Protein AF-A0A972WFV2-F1 (afdb_monomer)

pLDDT: mean 85.96, std 15.21, range [46.19, 98.19]

Structure (mmCIF, N/CA/C/O backbone):
data_AF-A0A972WFV2-F1
#
_entry.id   AF-A0A972WFV2-F1
#
loop_
_atom_site.group_PDB
_atom_site.id
_atom_site.type_symbol
_atom_site.label_atom_id
_atom_site.label_alt_id
_atom_site.label_comp_id
_atom_site.label_asym_id
_atom_site.label_entity_id
_atom_site.label_seq_id
_atom_site.pdbx_PDB_ins_code
_atom_site.Cartn_x
_atom_site.Cartn_y
_atom_site.Cartn_z
_atom_site.occupancy
_atom_site.B_iso_or_equiv
_atom_site.auth_seq_id
_atom_site.auth_comp_id
_atom_site.auth_asym_id
_atom_site.auth_atom_id
_atom_site.pdbx_PDB_model_num
ATOM 1 N N . MET A 1 1 ? 22.098 -28.801 -60.300 1.00 46.25 1 MET A N 1
ATOM 2 C CA . MET A 1 1 ? 22.293 -29.050 -58.859 1.00 46.25 1 MET A CA 1
ATOM 3 C C . MET A 1 1 ? 23.306 -28.024 -58.370 1.00 46.25 1 MET A C 1
ATOM 5 O O . MET A 1 1 ? 24.494 -28.223 -58.566 1.00 46.25 1 MET A O 1
ATOM 9 N N . ILE A 1 2 ? 22.835 -26.871 -57.887 1.00 46.19 2 ILE A N 1
ATOM 10 C CA . ILE A 1 2 ? 23.668 -25.846 -57.239 1.00 46.19 2 ILE A CA 1
ATOM 11 C C . ILE A 1 2 ? 23.098 -25.690 -55.836 1.00 46.19 2 ILE A C 1
ATOM 13 O O . ILE A 1 2 ? 21.886 -25.553 -55.677 1.00 46.19 2 ILE A O 1
ATOM 17 N N . GLY A 1 3 ? 23.987 -25.870 -54.865 1.00 51.03 3 GLY A N 1
ATOM 18 C CA . GLY A 1 3 ? 23.684 -26.018 -53.457 1.00 51.03 3 GLY A CA 1
ATOM 19 C C . GLY A 1 3 ? 23.120 -24.756 -52.825 1.00 51.03 3 GLY A C 1
ATOM 20 O O . GLY A 1 3 ? 23.529 -23.636 -53.117 1.00 51.03 3 GLY A O 1
ATOM 21 N N . ASP A 1 4 ? 22.175 -25.040 -51.947 1.00 68.19 4 ASP A N 1
ATOM 22 C CA . ASP A 1 4 ? 21.684 -24.263 -50.829 1.00 68.19 4 ASP A CA 1
ATOM 23 C C . ASP A 1 4 ? 22.798 -23.515 -50.081 1.00 68.19 4 ASP A C 1
ATOM 25 O O . ASP A 1 4 ? 23.801 -24.106 -49.679 1.00 68.19 4 ASP A O 1
ATOM 29 N N . THR A 1 5 ? 22.608 -22.218 -49.850 1.00 57.12 5 THR A N 1
ATOM 30 C CA . THR A 1 5 ? 22.883 -21.658 -48.523 1.00 57.12 5 THR A CA 1
ATOM 31 C C . THR A 1 5 ? 21.963 -20.465 -48.301 1.00 57.12 5 THR A C 1
ATOM 33 O O . THR A 1 5 ? 22.316 -19.307 -48.525 1.00 57.12 5 THR A O 1
ATOM 36 N N . GLY A 1 6 ? 20.738 -20.771 -47.876 1.00 52.50 6 GLY A N 1
ATOM 37 C CA . GLY A 1 6 ? 19.883 -19.817 -47.188 1.00 52.50 6 GLY A CA 1
ATOM 38 C C . GLY A 1 6 ? 20.566 -19.338 -45.909 1.00 52.50 6 GLY A C 1
ATOM 39 O O . GLY A 1 6 ? 20.461 -19.966 -44.860 1.00 52.50 6 GLY A O 1
ATOM 40 N N . ILE A 1 7 ? 21.264 -18.208 -45.985 1.00 55.31 7 ILE A N 1
ATOM 41 C CA . ILE A 1 7 ? 21.587 -17.408 -44.803 1.00 55.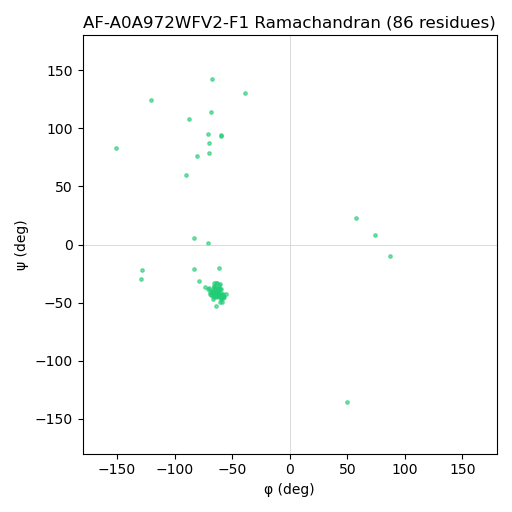31 7 ILE A CA 1
ATOM 42 C C . ILE A 1 7 ? 20.278 -16.782 -44.326 1.00 55.31 7 ILE A C 1
ATOM 44 O O . ILE A 1 7 ? 19.875 -15.705 -44.752 1.00 55.31 7 ILE A O 1
ATOM 48 N N . HIS A 1 8 ? 19.567 -17.529 -43.483 1.00 54.56 8 HIS A N 1
ATOM 49 C CA . HIS A 1 8 ? 18.462 -17.007 -42.700 1.00 54.56 8 HIS A CA 1
ATOM 50 C C . HIS A 1 8 ? 19.064 -16.093 -41.630 1.00 54.56 8 HIS A C 1
ATOM 52 O O . HIS A 1 8 ? 19.541 -16.560 -40.596 1.00 54.56 8 HIS A O 1
ATOM 58 N N . GLU A 1 9 ? 19.106 -14.792 -41.917 1.00 56.34 9 GLU A N 1
ATOM 59 C CA . GLU A 1 9 ? 19.413 -13.753 -40.936 1.00 56.34 9 GLU A CA 1
ATOM 60 C C . GLU A 1 9 ? 18.364 -13.820 -39.820 1.00 56.34 9 GLU A C 1
ATOM 62 O O . GLU A 1 9 ? 17.263 -13.278 -39.917 1.00 56.34 9 GLU A O 1
ATOM 67 N N . GLN A 1 10 ? 18.685 -14.570 -38.767 1.00 62.19 10 GLN A N 1
ATOM 68 C CA . GLN A 1 10 ? 17.820 -14.726 -37.615 1.00 62.19 10 GLN A CA 1
ATOM 69 C C . GLN A 1 10 ? 17.752 -13.396 -36.864 1.00 62.19 10 GLN A C 1
ATOM 71 O O . GLN A 1 10 ? 18.735 -12.904 -36.309 1.00 62.19 10 GLN A O 1
ATOM 76 N N . MET A 1 11 ? 16.557 -12.815 -36.877 1.00 58.47 11 MET A N 1
ATOM 77 C CA . MET A 1 11 ? 16.205 -11.544 -36.263 1.00 58.47 11 MET A CA 1
ATOM 78 C C . MET A 1 11 ? 16.220 -11.670 -34.726 1.00 58.47 11 MET A C 1
ATOM 80 O O . MET A 1 11 ? 15.182 -11.803 -34.087 1.00 58.47 11 MET A O 1
ATOM 84 N N . ILE A 1 12 ? 17.403 -11.635 -34.105 1.00 59.16 12 ILE A N 1
ATOM 85 C CA . ILE A 1 12 ? 17.557 -11.490 -32.646 1.00 59.16 12 ILE A CA 1
ATOM 86 C C . ILE A 1 12 ? 17.392 -10.000 -32.309 1.00 59.16 12 ILE A C 1
ATOM 88 O O . ILE A 1 12 ? 18.370 -9.280 -32.126 1.00 59.16 12 ILE A O 1
ATOM 92 N N . GLY A 1 13 ? 16.151 -9.507 -32.322 1.00 56.75 13 GLY A N 1
ATOM 93 C CA . GLY A 1 13 ? 15.868 -8.071 -32.188 1.00 56.75 13 GLY A CA 1
ATOM 94 C C . GLY A 1 13 ? 14.832 -7.672 -31.137 1.00 56.75 13 GLY A C 1
ATOM 95 O O . GLY A 1 13 ? 14.958 -6.583 -30.578 1.00 56.75 13 GLY A O 1
ATOM 96 N N . ASP A 1 14 ? 13.841 -8.517 -30.829 1.00 60.25 14 ASP A N 1
ATOM 97 C CA . ASP A 1 14 ? 12.617 -8.030 -30.161 1.00 60.25 14 ASP A CA 1
ATOM 98 C C . ASP A 1 14 ? 12.197 -8.793 -28.886 1.00 60.25 14 ASP A C 1
ATOM 100 O O . ASP A 1 14 ? 11.571 -8.219 -27.994 1.00 60.25 14 ASP A O 1
ATOM 104 N N . ASP A 1 15 ? 12.632 -10.044 -28.696 1.00 64.88 15 ASP A N 1
ATOM 105 C CA . ASP A 1 15 ? 12.188 -10.871 -27.556 1.00 64.88 15 ASP A CA 1
ATOM 106 C C . ASP A 1 15 ? 12.547 -10.286 -26.182 1.00 64.88 15 ASP A C 1
ATOM 108 O O . ASP A 1 15 ? 11.777 -10.387 -25.226 1.00 64.88 15 ASP A O 1
ATOM 112 N N . ARG A 1 16 ? 13.703 -9.618 -26.061 1.00 63.34 16 ARG A N 1
ATOM 113 C CA . ARG A 1 16 ? 14.122 -9.009 -24.787 1.00 63.34 16 ARG A CA 1
ATOM 114 C C . ARG A 1 16 ? 13.265 -7.794 -24.423 1.00 63.34 16 ARG A C 1
ATOM 116 O O . ARG A 1 16 ? 12.962 -7.595 -23.248 1.00 63.34 16 ARG A O 1
ATOM 123 N N . LYS A 1 17 ? 12.876 -6.985 -25.414 1.00 65.75 17 LYS A N 1
ATOM 124 C CA . LYS A 1 17 ? 11.984 -5.836 -25.202 1.00 65.75 17 LYS A CA 1
ATOM 125 C C . LYS A 1 17 ? 10.582 -6.312 -24.842 1.00 65.75 17 LYS A C 1
ATOM 127 O O . LYS A 1 17 ? 10.004 -5.807 -23.883 1.00 65.75 17 LYS A O 1
ATOM 132 N N . ASN A 1 18 ? 10.085 -7.329 -25.542 1.00 72.56 18 ASN A N 1
ATOM 133 C CA . ASN A 1 18 ? 8.765 -7.891 -25.285 1.00 72.56 18 ASN A CA 1
ATOM 134 C C . ASN A 1 18 ? 8.684 -8.586 -23.909 1.00 72.56 18 ASN A C 1
ATOM 136 O O . ASN A 1 18 ? 7.715 -8.406 -23.172 1.00 72.56 18 ASN A O 1
ATOM 140 N N . GLY A 1 19 ? 9.745 -9.289 -23.496 1.00 75.44 19 GLY A N 1
ATOM 141 C CA . GLY A 1 19 ? 9.849 -9.880 -22.157 1.00 75.44 19 GLY A CA 1
ATOM 142 C C . GLY A 1 19 ? 9.852 -8.844 -21.024 1.00 75.44 19 GLY A C 1
ATOM 143 O O . GLY A 1 19 ? 9.184 -9.042 -20.012 1.00 75.44 19 GLY A O 1
ATOM 144 N N . ALA A 1 20 ? 10.542 -7.710 -21.198 1.00 75.56 20 ALA A N 1
ATOM 145 C CA . ALA A 1 20 ? 10.545 -6.625 -20.212 1.00 75.56 20 ALA A CA 1
ATOM 146 C C . ALA A 1 20 ? 9.172 -5.937 -20.088 1.00 75.56 20 ALA A C 1
ATOM 148 O O . ALA A 1 20 ? 8.716 -5.670 -18.975 1.00 75.56 20 ALA A O 1
ATOM 149 N N . LEU A 1 21 ? 8.485 -5.705 -21.213 1.00 77.19 21 LEU A N 1
ATOM 150 C CA . LEU A 1 21 ? 7.111 -5.190 -21.225 1.00 77.19 21 LEU A CA 1
ATOM 151 C C . LEU A 1 21 ? 6.142 -6.162 -20.535 1.00 77.19 21 LEU A C 1
ATOM 153 O O . LEU A 1 21 ? 5.301 -5.733 -19.745 1.00 77.19 21 LEU A O 1
ATOM 157 N N . SER A 1 22 ? 6.305 -7.470 -20.760 1.00 84.62 22 SER A N 1
ATOM 158 C CA . SER A 1 22 ? 5.518 -8.503 -20.081 1.00 84.62 22 SER A CA 1
ATOM 159 C C . SER A 1 22 ? 5.757 -8.509 -18.568 1.00 84.62 22 SER A C 1
ATOM 161 O O . SER A 1 22 ? 4.800 -8.598 -17.803 1.00 84.62 22 SER A O 1
ATOM 163 N N . ALA A 1 23 ? 7.009 -8.384 -18.119 1.00 87.19 23 ALA A N 1
ATOM 164 C CA . ALA A 1 23 ? 7.336 -8.335 -16.695 1.00 87.19 23 ALA A CA 1
ATOM 165 C C . ALA A 1 23 ? 6.734 -7.095 -16.014 1.00 87.19 23 ALA A C 1
ATOM 167 O O . ALA A 1 23 ? 6.121 -7.210 -14.955 1.00 87.19 23 ALA A O 1
ATOM 168 N N . LEU A 1 24 ? 6.840 -5.920 -16.643 1.00 88.50 24 LEU A N 1
ATOM 169 C CA . LEU A 1 24 ? 6.252 -4.690 -16.111 1.00 88.50 24 LEU A CA 1
ATOM 170 C C . LEU A 1 24 ? 4.717 -4.751 -16.077 1.00 88.50 24 LEU A C 1
ATOM 172 O O . LEU A 1 24 ? 4.110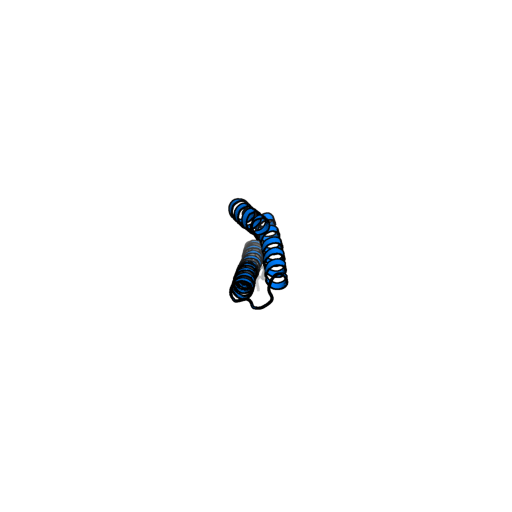 -4.268 -15.126 1.00 88.50 24 LEU A O 1
ATOM 176 N N . SER A 1 25 ? 4.083 -5.382 -17.070 1.00 91.62 25 SER A N 1
ATOM 177 C CA . SER A 1 25 ? 2.630 -5.599 -17.078 1.00 91.62 25 SER A CA 1
ATOM 178 C C . SER A 1 25 ? 2.168 -6.499 -15.930 1.00 91.62 25 SER A C 1
ATOM 180 O O . SER A 1 25 ? 1.114 -6.250 -15.339 1.00 91.62 25 SER A O 1
ATOM 182 N N . ILE A 1 26 ? 2.946 -7.535 -15.601 1.00 92.25 26 ILE A N 1
ATOM 183 C CA . ILE A 1 26 ? 2.681 -8.398 -14.443 1.00 92.25 26 ILE A CA 1
ATOM 184 C C . ILE A 1 26 ? 2.802 -7.571 -13.163 1.00 92.25 26 ILE A C 1
ATOM 186 O O . ILE A 1 26 ? 1.844 -7.495 -12.401 1.00 92.25 26 ILE A O 1
ATOM 190 N N . VAL A 1 27 ? 3.925 -6.868 -12.976 1.00 92.19 27 VAL A N 1
ATOM 191 C CA . VAL A 1 27 ? 4.149 -6.007 -11.802 1.00 92.19 27 VAL A CA 1
ATOM 192 C C . VAL A 1 27 ? 3.033 -4.973 -11.645 1.00 92.19 27 VAL A C 1
ATOM 194 O O . VAL A 1 27 ? 2.536 -4.771 -10.541 1.00 92.19 27 VAL A O 1
ATOM 197 N N . GLY A 1 28 ? 2.593 -4.347 -12.738 1.00 92.75 28 GLY A N 1
ATOM 198 C CA . GLY A 1 28 ? 1.481 -3.399 -12.719 1.00 92.75 28 GLY A CA 1
ATOM 199 C C . GLY A 1 28 ? 0.159 -4.037 -12.287 1.00 92.75 28 GLY A C 1
ATOM 200 O O . GLY A 1 28 ? -0.588 -3.435 -11.518 1.00 92.75 28 GLY A O 1
ATOM 201 N N . SER A 1 29 ? -0.122 -5.262 -12.733 1.00 95.50 29 SER A N 1
ATOM 202 C CA . SER A 1 29 ? -1.345 -5.989 -12.368 1.00 95.50 29 SER A CA 1
ATOM 203 C C . SER A 1 29 ? -1.371 -6.354 -10.881 1.00 95.50 29 SER A C 1
ATOM 205 O O . SER A 1 29 ? -2.354 -6.057 -10.198 1.00 95.50 29 SER A O 1
ATOM 207 N N . GLU A 1 30 ? -0.263 -6.896 -10.371 1.00 95.88 30 GLU A N 1
ATOM 208 C CA . GLU A 1 30 ? -0.071 -7.245 -8.956 1.00 95.88 30 GLU A CA 1
ATOM 209 C C . GLU A 1 30 ? -0.126 -6.007 -8.049 1.00 95.88 30 GLU A C 1
ATOM 211 O O . GLU A 1 30 ? -0.750 -6.009 -6.985 1.00 95.88 30 GLU A O 1
ATOM 216 N N . LEU A 1 31 ? 0.479 -4.899 -8.486 1.00 96.44 31 LEU A N 1
ATOM 217 C CA . LEU A 1 31 ? 0.430 -3.631 -7.764 1.00 96.44 31 LEU A CA 1
ATOM 218 C C . LEU A 1 31 ? -1.005 -3.100 -7.667 1.00 96.44 31 LEU A C 1
ATOM 220 O O . LEU A 1 31 ? -1.440 -2.683 -6.592 1.00 96.44 31 LEU A O 1
ATOM 224 N N . MET A 1 32 ? -1.760 -3.137 -8.768 1.00 96.50 32 MET A N 1
ATOM 225 C CA . MET A 1 32 ? -3.166 -2.734 -8.753 1.00 96.50 32 MET A CA 1
ATOM 226 C C . MET A 1 32 ? -3.996 -3.611 -7.808 1.00 96.50 32 MET A C 1
ATOM 228 O O . MET A 1 32 ? -4.887 -3.100 -7.133 1.00 96.50 32 MET A O 1
ATOM 232 N N . GLU A 1 33 ? -3.718 -4.912 -7.731 1.00 97.94 33 GLU A N 1
ATOM 233 C CA . GLU A 1 33 ? -4.378 -5.807 -6.777 1.00 97.94 33 GLU A CA 1
ATOM 234 C C . GLU A 1 33 ? -4.020 -5.487 -5.328 1.00 97.94 33 GLU A C 1
ATOM 236 O O . GLU A 1 33 ? -4.905 -5.379 -4.481 1.00 97.94 33 GLU A O 1
ATOM 241 N N . THR A 1 34 ? -2.742 -5.239 -5.061 1.00 97.81 34 THR A N 1
ATOM 242 C CA . THR A 1 34 ? -2.248 -4.856 -3.734 1.00 97.81 34 THR A CA 1
ATOM 243 C C . THR A 1 34 ? -2.941 -3.586 -3.231 1.00 97.81 34 THR A C 1
ATOM 245 O O . THR A 1 34 ? -3.412 -3.545 -2.093 1.00 97.81 34 THR A O 1
ATOM 248 N N . ILE A 1 35 ? -3.082 -2.570 -4.090 1.00 97.06 35 ILE A N 1
ATOM 249 C CA . ILE A 1 35 ? -3.781 -1.317 -3.760 1.00 97.06 35 ILE A CA 1
ATOM 250 C C . ILE A 1 35 ? -5.274 -1.565 -3.511 1.00 97.06 35 ILE A C 1
ATOM 252 O O . ILE A 1 35 ? -5.826 -1.036 -2.545 1.00 97.06 35 ILE A O 1
ATOM 256 N N . ARG A 1 36 ? -5.934 -2.397 -4.332 1.00 98.00 36 ARG A N 1
ATOM 257 C CA . ARG A 1 36 ? -7.338 -2.783 -4.099 1.00 98.00 36 ARG A CA 1
ATOM 258 C C . ARG A 1 36 ? -7.513 -3.464 -2.743 1.00 98.00 36 ARG A C 1
ATOM 260 O O . ARG A 1 36 ? -8.422 -3.111 -2.000 1.00 98.00 36 ARG A O 1
ATOM 267 N N . ASN A 1 37 ? -6.625 -4.387 -2.389 1.00 98.00 37 ASN A N 1
ATOM 268 C CA . ASN A 1 37 ? -6.678 -5.078 -1.102 1.00 98.00 37 ASN A CA 1
ATOM 269 C C . ASN A 1 37 ? -6.448 -4.116 0.075 1.00 98.00 37 ASN A C 1
ATOM 271 O O . ASN A 1 37 ? -7.096 -4.259 1.112 1.00 98.00 37 ASN A O 1
ATOM 275 N N . ALA A 1 38 ? -5.562 -3.123 -0.079 1.00 97.25 38 ALA A N 1
ATOM 276 C CA . ALA A 1 38 ? -5.351 -2.092 0.937 1.00 97.25 38 ALA A CA 1
ATOM 277 C C . ALA A 1 38 ? -6.628 -1.272 1.160 1.00 97.25 38 ALA A C 1
ATOM 279 O O . ALA A 1 38 ? -7.022 -1.039 2.300 1.00 97.25 38 ALA A O 1
ATOM 280 N N . HIS A 1 39 ? -7.304 -0.896 0.071 1.00 96.12 39 HIS A N 1
ATOM 281 C CA . HIS A 1 39 ? -8.576 -0.182 0.119 1.00 96.12 39 HIS A CA 1
ATOM 282 C C . HIS A 1 39 ? -9.666 -0.984 0.843 1.00 96.12 39 HIS A C 1
ATOM 284 O O . HIS A 1 39 ? -10.251 -0.475 1.794 1.00 96.12 39 HIS A O 1
ATOM 290 N N . LEU A 1 40 ? -9.864 -2.256 0.482 1.00 96.88 40 LEU A N 1
ATOM 291 C CA . LEU A 1 40 ? -10.843 -3.131 1.143 1.00 96.88 40 L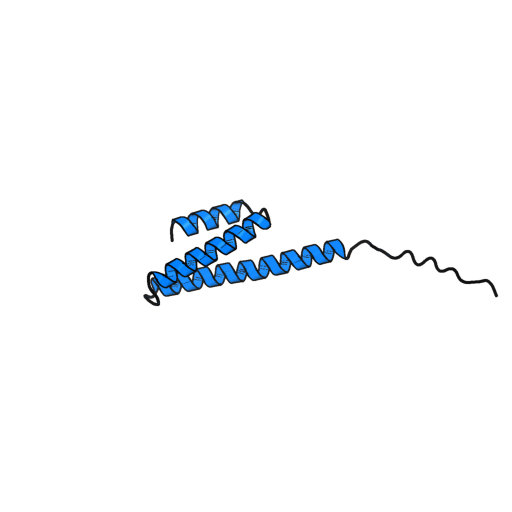EU A CA 1
ATOM 292 C C . LEU A 1 40 ? -10.556 -3.303 2.644 1.00 96.88 40 LEU A C 1
ATOM 294 O O . LEU A 1 40 ? -11.471 -3.310 3.461 1.00 96.88 40 LEU A O 1
ATOM 298 N N . ALA A 1 41 ? -9.281 -3.405 3.034 1.00 95.81 41 ALA A N 1
ATOM 299 C CA . ALA A 1 41 ? -8.902 -3.498 4.443 1.00 95.81 41 ALA A CA 1
ATOM 300 C C . ALA A 1 41 ? -9.222 -2.210 5.230 1.00 95.81 41 ALA A C 1
ATOM 302 O O . ALA A 1 41 ? -9.576 -2.281 6.408 1.00 95.81 41 ALA A O 1
ATOM 303 N N . LEU A 1 42 ? -9.125 -1.038 4.593 1.00 94.31 42 LEU A N 1
ATOM 304 C CA . LEU A 1 42 ? -9.558 0.227 5.193 1.00 94.31 42 LEU A CA 1
ATOM 305 C C . LEU A 1 42 ? -11.082 0.292 5.326 1.00 94.31 42 LEU A C 1
ATOM 307 O O . LEU A 1 42 ? -11.569 0.702 6.377 1.00 94.31 42 LEU A O 1
ATOM 311 N N . GLU A 1 43 ? -11.828 -0.147 4.310 1.00 95.38 43 GLU A N 1
ATOM 312 C CA . GLU A 1 43 ? -13.294 -0.224 4.372 1.00 95.38 43 GLU A CA 1
ATOM 313 C C . GLU A 1 43 ? -13.758 -1.141 5.506 1.00 95.38 43 GLU A C 1
ATOM 315 O O . GLU A 1 43 ? -14.591 -0.745 6.316 1.00 95.38 43 GLU A O 1
ATOM 320 N N . ASP A 1 44 ? -13.153 -2.323 5.641 1.00 94.50 44 ASP A N 1
ATOM 321 C CA . ASP A 1 44 ? -13.435 -3.230 6.753 1.00 94.50 44 ASP A CA 1
ATOM 322 C C . ASP A 1 44 ? -13.172 -2.558 8.111 1.00 94.50 44 ASP A C 1
ATOM 324 O O . ASP A 1 44 ? -14.012 -2.632 9.013 1.00 94.50 44 ASP A O 1
ATOM 328 N N . CYS A 1 45 ? -12.053 -1.837 8.249 1.00 91.44 45 CYS A N 1
ATOM 329 C CA . CYS A 1 45 ? -11.748 -1.090 9.468 1.00 91.44 45 CYS A CA 1
ATOM 330 C C . CYS A 1 45 ? -12.825 -0.040 9.793 1.00 91.44 45 CYS A C 1
ATOM 332 O O . CYS A 1 45 ? -13.238 0.067 10.951 1.00 91.44 45 CYS A O 1
ATOM 334 N N . VAL A 1 46 ? -13.272 0.726 8.792 1.00 92.19 46 VAL A N 1
ATOM 335 C CA . VAL A 1 46 ? -14.294 1.780 8.933 1.00 92.19 46 VAL A CA 1
ATOM 336 C C . VAL A 1 46 ? -15.664 1.191 9.267 1.00 92.19 46 VAL A C 1
ATOM 338 O O . VAL A 1 46 ? -16.354 1.707 10.145 1.00 92.19 46 VAL A O 1
ATOM 341 N N . ASP A 1 47 ? -16.018 0.066 8.652 1.00 93.62 47 ASP A N 1
ATOM 342 C CA . ASP A 1 47 ? -17.266 -0.663 8.896 1.00 93.62 47 ASP A CA 1
ATOM 343 C C . ASP A 1 47 ? -17.297 -1.371 10.267 1.00 93.62 47 ASP A C 1
ATOM 345 O O . ASP A 1 47 ? -18.257 -2.072 10.600 1.00 93.62 47 ASP A O 1
ATOM 349 N N . GLY A 1 48 ? -16.237 -1.238 11.074 1.00 86.06 48 GLY A N 1
ATOM 350 C CA . GLY A 1 48 ? -16.092 -1.912 12.363 1.00 86.06 48 GLY A CA 1
ATOM 351 C C . GLY A 1 48 ? -15.786 -3.409 12.243 1.00 86.06 48 GLY A C 1
ATOM 352 O O . GLY A 1 48 ? -15.761 -4.119 13.252 1.00 86.06 48 GLY A O 1
ATOM 353 N N . ARG A 1 49 ? -15.515 -3.909 11.031 1.00 79.19 49 ARG A N 1
ATOM 354 C CA . ARG A 1 49 ? -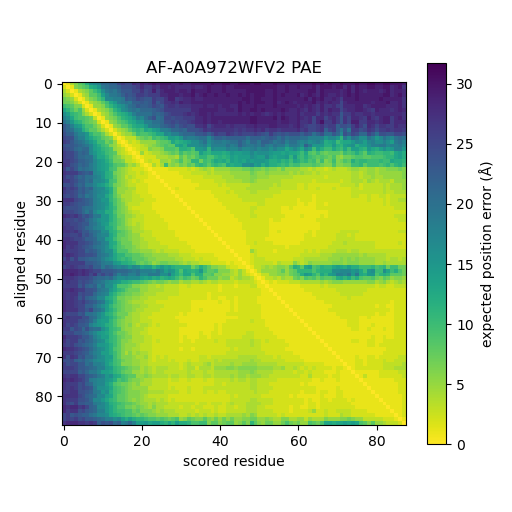15.112 -5.292 10.768 1.00 79.19 49 ARG A CA 1
ATOM 355 C C . ARG A 1 49 ? -13.591 -5.416 10.903 1.00 79.19 49 ARG A C 1
ATOM 357 O O . ARG A 1 49 ? -12.813 -4.952 10.086 1.00 79.19 49 ARG A O 1
ATOM 364 N N . GLY A 1 50 ? -13.123 -6.058 11.972 1.00 78.44 50 GLY A N 1
ATOM 365 C CA . GLY A 1 50 ? -11.693 -6.364 12.155 1.00 78.44 50 GLY A CA 1
ATOM 366 C C . GLY A 1 50 ? -10.844 -5.273 12.827 1.00 78.44 50 GLY A C 1
ATOM 367 O O . GLY A 1 50 ? -9.716 -5.566 13.231 1.00 78.44 50 GLY A O 1
ATOM 368 N N . GLY A 1 51 ? -11.377 -4.062 13.029 1.00 84.31 51 GLY A N 1
ATOM 369 C CA . GLY A 1 51 ? -10.773 -3.016 13.865 1.00 84.31 51 GLY A CA 1
ATOM 370 C C . GLY A 1 51 ? -9.295 -2.745 13.552 1.00 84.31 51 GLY A C 1
ATOM 371 O O . GLY A 1 51 ? -8.878 -2.704 12.398 1.00 84.31 51 GLY A O 1
ATOM 372 N N . THR A 1 52 ? -8.459 -2.615 14.585 1.00 89.19 52 THR A N 1
ATOM 373 C CA . THR A 1 52 ? -7.030 -2.276 14.433 1.00 89.19 52 THR A CA 1
ATOM 374 C C . THR A 1 52 ? -6.227 -3.312 13.635 1.00 89.19 52 THR A C 1
ATOM 376 O O . THR A 1 52 ? -5.146 -2.999 13.140 1.00 89.19 52 THR A O 1
ATOM 379 N N . ALA A 1 53 ? -6.712 -4.552 13.503 1.00 94.31 53 ALA A N 1
ATOM 380 C CA . ALA A 1 53 ? -6.054 -5.569 12.684 1.00 94.31 53 ALA A CA 1
ATOM 381 C C . ALA A 1 53 ? -6.246 -5.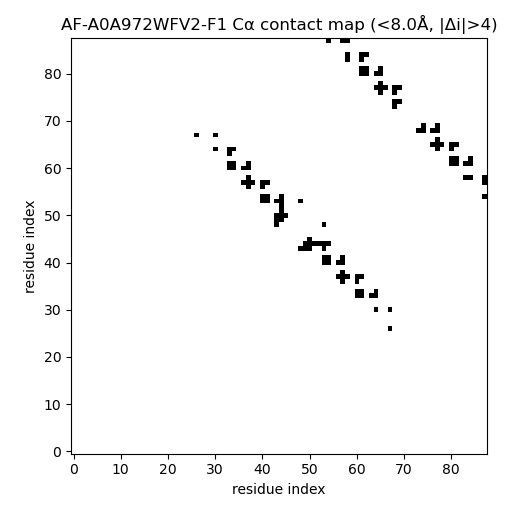309 11.181 1.00 94.31 53 ALA A C 1
ATOM 383 O O . ALA A 1 53 ? -5.314 -5.525 10.406 1.00 94.31 53 ALA A O 1
ATOM 384 N N . ALA A 1 54 ? -7.416 -4.807 10.777 1.00 94.19 54 ALA A N 1
ATOM 385 C CA . ALA A 1 54 ? -7.688 -4.419 9.395 1.00 94.19 54 ALA A CA 1
ATOM 386 C C . ALA A 1 54 ? -6.818 -3.218 8.979 1.00 94.19 54 ALA A C 1
ATOM 388 O O . ALA A 1 54 ? -6.185 -3.248 7.925 1.00 94.19 54 ALA A O 1
ATOM 389 N N . LEU A 1 55 ? -6.654 -2.237 9.873 1.00 94.12 55 LEU A N 1
ATOM 390 C CA . LEU A 1 55 ? -5.757 -1.094 9.666 1.00 94.12 55 LEU A CA 1
ATOM 391 C C . LEU A 1 55 ? -4.283 -1.509 9.516 1.00 94.12 55 LEU A C 1
ATOM 393 O O . LEU A 1 55 ? -3.595 -1.064 8.599 1.00 94.12 55 LEU A O 1
ATOM 397 N N . LYS A 1 56 ? -3.801 -2.434 10.359 1.00 95.62 56 LYS A N 1
ATOM 398 C CA . LYS A 1 56 ? -2.446 -3.002 10.220 1.00 95.62 56 LYS A CA 1
ATOM 399 C C . LYS A 1 56 ? -2.248 -3.687 8.869 1.00 95.62 56 LYS A C 1
ATOM 401 O O . LYS A 1 56 ? -1.220 -3.469 8.235 1.00 95.62 56 LYS A O 1
ATOM 406 N N . ARG A 1 57 ? -3.241 -4.460 8.417 1.00 96.31 57 ARG A N 1
ATOM 407 C CA . ARG A 1 57 ? -3.212 -5.121 7.106 1.00 96.31 57 ARG A CA 1
ATOM 408 C C . ARG A 1 57 ? -3.163 -4.103 5.965 1.00 96.31 57 ARG A C 1
ATOM 410 O O . ARG A 1 57 ? -2.365 -4.272 5.049 1.00 96.31 57 ARG A O 1
ATOM 417 N N . ALA A 1 58 ? -3.965 -3.039 6.026 1.00 96.50 58 ALA A N 1
ATOM 418 C CA . ALA A 1 58 ? -3.916 -1.965 5.035 1.00 96.50 58 ALA A CA 1
ATOM 419 C C . ALA A 1 58 ? -2.513 -1.343 4.954 1.00 96.50 58 ALA A C 1
ATOM 421 O O . ALA A 1 58 ? -1.957 -1.209 3.866 1.00 96.50 58 ALA A O 1
ATOM 422 N N . ARG A 1 59 ? -1.896 -1.056 6.107 1.00 96.81 59 ARG A N 1
ATOM 423 C CA . ARG A 1 59 ? -0.537 -0.503 6.185 1.00 96.81 59 ARG A CA 1
ATOM 424 C C . ARG A 1 59 ? 0.524 -1.444 5.601 1.00 96.81 59 ARG A C 1
ATOM 426 O O . ARG A 1 59 ? 1.432 -0.989 4.913 1.00 96.81 59 ARG A O 1
ATOM 433 N N . GLU A 1 60 ? 0.410 -2.751 5.835 1.00 97.62 60 GLU A N 1
ATOM 434 C CA . GLU A 1 60 ? 1.302 -3.761 5.242 1.00 97.62 60 GLU A CA 1
ATOM 435 C C . GLU A 1 60 ? 1.182 -3.819 3.712 1.00 97.62 60 GLU A C 1
ATOM 437 O O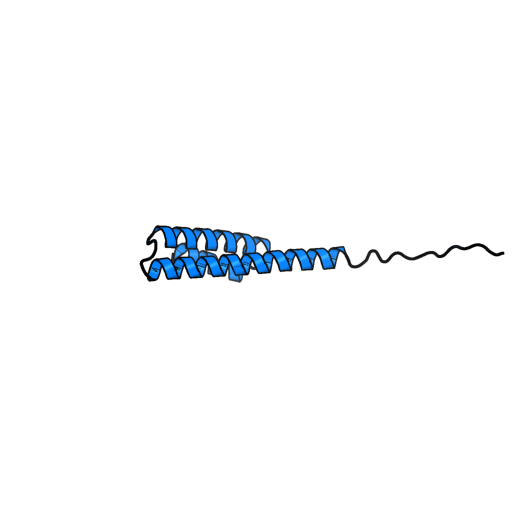 . GLU A 1 60 ? 2.192 -3.930 3.017 1.00 97.62 60 GLU A O 1
ATOM 442 N N . LEU A 1 61 ? -0.035 -3.708 3.179 1.00 98.19 61 LEU A N 1
ATOM 443 C CA . LEU A 1 61 ? -0.282 -3.693 1.736 1.00 98.19 61 LEU A CA 1
ATOM 444 C C . LEU A 1 61 ? 0.232 -2.402 1.086 1.00 98.19 61 LEU A C 1
ATOM 446 O O . LEU A 1 61 ? 0.872 -2.457 0.036 1.00 98.19 61 LEU A O 1
ATOM 450 N N . LEU A 1 62 ? 0.037 -1.249 1.733 1.00 97.62 62 LEU A N 1
ATOM 451 C CA . LEU A 1 62 ? 0.622 0.021 1.290 1.00 97.62 62 LEU A CA 1
ATOM 452 C C . LEU A 1 62 ? 2.159 -0.060 1.264 1.00 97.62 62 LEU A C 1
ATOM 454 O O . LEU A 1 62 ? 2.772 0.310 0.264 1.00 97.62 62 LEU A O 1
ATOM 458 N N . HIS A 1 63 ? 2.776 -0.678 2.275 1.00 97.75 63 HIS A N 1
ATOM 459 C CA . HIS A 1 63 ? 4.222 -0.913 2.303 1.00 97.75 63 HIS A CA 1
ATOM 460 C C . HIS A 1 63 ? 4.738 -1.722 1.107 1.00 97.75 63 HIS A C 1
ATOM 462 O O . HIS A 1 63 ? 5.761 -1.379 0.504 1.00 97.75 63 HIS A O 1
ATOM 468 N N . GLN A 1 64 ? 4.015 -2.778 0.727 1.00 97.62 64 GLN A N 1
ATOM 469 C CA . GLN A 1 64 ? 4.342 -3.589 -0.448 1.00 97.62 64 GLN A CA 1
ATOM 470 C C . GLN A 1 64 ? 4.190 -2.784 -1.744 1.00 97.62 64 GLN A C 1
ATOM 472 O O . GLN A 1 64 ? 5.095 -2.791 -2.584 1.00 97.62 64 GLN A O 1
ATOM 477 N N . ALA A 1 65 ? 3.096 -2.029 -1.875 1.00 97.38 65 ALA A N 1
ATOM 478 C CA . ALA A 1 65 ? 2.860 -1.159 -3.022 1.00 97.38 65 ALA A CA 1
ATOM 479 C C . ALA A 1 65 ? 3.972 -0.108 -3.171 1.00 97.38 65 ALA A C 1
ATOM 481 O O . ALA A 1 65 ? 4.499 0.084 -4.269 1.00 97.38 65 ALA A O 1
ATOM 482 N N . ARG A 1 66 ? 4.411 0.515 -2.070 1.00 97.12 66 ARG A N 1
ATOM 483 C CA . ARG A 1 66 ? 5.531 1.465 -2.073 1.00 97.12 66 ARG A CA 1
ATOM 484 C C . ARG A 1 66 ? 6.829 0.822 -2.555 1.00 97.12 66 ARG A C 1
ATOM 486 O O . ARG A 1 66 ? 7.556 1.437 -3.335 1.00 97.12 66 ARG A O 1
ATOM 493 N N . GLY A 1 67 ? 7.128 -0.398 -2.104 1.00 96.19 67 GLY A N 1
ATOM 494 C CA . GLY A 1 67 ? 8.299 -1.157 -2.551 1.00 96.19 67 GLY A CA 1
ATOM 495 C C . GLY A 1 67 ? 8.294 -1.388 -4.064 1.00 96.19 67 GLY A C 1
ATOM 496 O O . GLY A 1 67 ? 9.264 -1.048 -4.743 1.0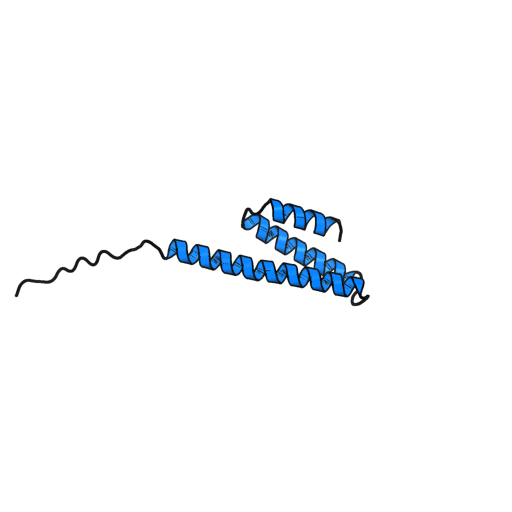0 96.19 67 GLY A O 1
ATOM 497 N N . ALA A 1 68 ? 7.171 -1.871 -4.601 1.00 95.31 68 ALA A N 1
ATOM 498 C CA . ALA A 1 68 ? 6.997 -2.093 -6.036 1.00 95.31 68 ALA A CA 1
ATOM 499 C C . ALA A 1 68 ? 7.107 -0.790 -6.852 1.00 95.31 68 ALA A C 1
ATOM 501 O O . ALA A 1 68 ? 7.798 -0.754 -7.870 1.00 95.31 68 ALA A O 1
ATOM 502 N N . LEU A 1 69 ? 6.506 0.306 -6.376 1.00 95.75 69 LEU A N 1
ATOM 503 C CA . LEU A 1 69 ? 6.577 1.620 -7.026 1.00 95.75 69 LEU A CA 1
ATOM 504 C C . LEU A 1 69 ? 8.007 2.182 -7.068 1.00 95.75 69 LEU A C 1
ATOM 506 O O . LEU A 1 69 ? 8.399 2.772 -8.077 1.00 95.75 69 LEU A O 1
ATOM 510 N N . ARG A 1 70 ? 8.805 1.978 -6.008 1.00 95.75 70 ARG A N 1
ATOM 511 C CA . ARG A 1 70 ? 10.229 2.363 -5.980 1.00 95.75 70 ARG A CA 1
ATOM 512 C C . ARG A 1 70 ? 11.062 1.533 -6.954 1.00 95.75 70 ARG A C 1
ATOM 514 O O . ARG A 1 70 ? 11.896 2.101 -7.648 1.00 95.75 70 ARG A O 1
ATOM 521 N N . MET A 1 71 ? 10.816 0.224 -7.040 1.00 93.81 71 MET A N 1
ATOM 522 C CA . MET A 1 71 ? 11.483 -0.647 -8.019 1.00 93.81 71 MET A CA 1
ATOM 523 C C . MET A 1 71 ? 11.138 -0.275 -9.466 1.00 93.81 71 MET A C 1
ATOM 525 O O . MET A 1 71 ? 11.986 -0.400 -10.342 1.00 93.81 71 MET A O 1
ATOM 529 N N . ALA A 1 72 ? 9.915 0.202 -9.709 1.00 92.38 72 ALA A N 1
ATOM 530 C CA . ALA A 1 72 ? 9.470 0.711 -11.005 1.00 92.38 72 ALA A CA 1
ATOM 531 C C . ALA A 1 72 ? 9.864 2.182 -11.262 1.00 92.38 72 ALA A C 1
ATOM 533 O O . ALA A 1 72 ? 9.416 2.764 -12.245 1.00 92.38 72 ALA A O 1
ATOM 534 N N . GLU A 1 73 ? 10.652 2.801 -10.374 1.00 94.69 73 GLU A N 1
ATOM 535 C CA . GLU A 1 73 ? 11.104 4.200 -10.465 1.00 94.69 73 GLU A CA 1
ATOM 536 C C . GLU A 1 73 ? 9.959 5.237 -10.536 1.00 94.69 73 GLU A C 1
ATOM 538 O O . GLU A 1 73 ? 10.123 6.379 -10.963 1.00 94.69 73 GLU A O 1
ATOM 543 N N . THR A 1 74 ? 8.775 4.868 -10.045 1.00 94.06 74 THR A N 1
ATOM 544 C CA . THR A 1 74 ? 7.571 5.716 -10.003 1.00 94.06 74 THR A CA 1
ATOM 545 C C . THR A 1 74 ? 7.492 6.514 -8.697 1.00 94.06 74 THR A C 1
ATOM 547 O O . THR A 1 74 ? 6.555 6.404 -7.904 1.00 94.06 74 THR A O 1
ATOM 550 N N . TYR A 1 75 ? 8.509 7.340 -8.447 1.00 94.38 75 TYR A N 1
ATOM 551 C CA . TYR A 1 75 ? 8.744 7.953 -7.132 1.00 94.38 75 TYR A CA 1
ATOM 552 C C . TYR A 1 75 ? 7.609 8.850 -6.615 1.00 94.38 75 TYR A C 1
ATOM 554 O O . TYR A 1 75 ? 7.353 8.860 -5.415 1.00 94.38 75 T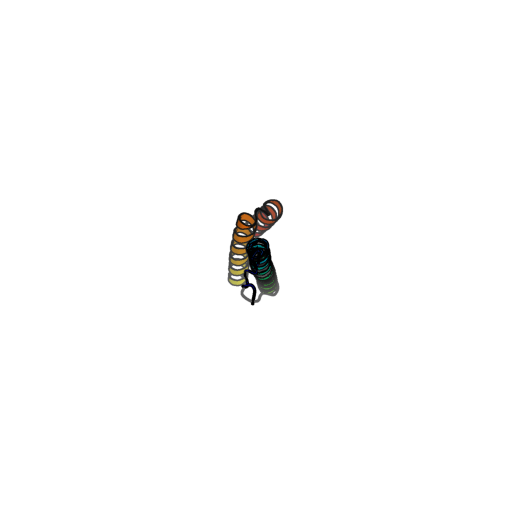YR A O 1
ATOM 562 N N . GLY A 1 76 ? 6.897 9.567 -7.491 1.00 95.81 76 GLY A N 1
ATOM 563 C CA . GLY A 1 76 ? 5.764 10.407 -7.076 1.00 95.81 76 GLY A CA 1
ATOM 564 C C . GLY A 1 76 ? 4.608 9.597 -6.480 1.00 95.81 76 GLY A C 1
ATOM 565 O O . GLY A 1 76 ? 4.044 9.974 -5.456 1.00 95.81 76 GLY A O 1
ATOM 566 N N . ALA A 1 77 ? 4.304 8.440 -7.073 1.00 94.75 77 ALA A N 1
ATOM 567 C CA . ALA A 1 77 ? 3.314 7.516 -6.533 1.00 94.75 77 ALA A CA 1
ATOM 568 C C . ALA A 1 77 ? 3.827 6.831 -5.257 1.00 94.75 77 ALA A C 1
ATOM 570 O O . ALA A 1 77 ? 3.068 6.667 -4.305 1.00 94.75 77 ALA A O 1
ATOM 571 N N . ALA A 1 78 ? 5.118 6.481 -5.200 1.00 96.56 78 ALA A N 1
ATOM 572 C CA . ALA A 1 78 ? 5.719 5.914 -3.993 1.00 96.56 78 ALA A CA 1
ATOM 573 C C . ALA A 1 78 ? 5.638 6.872 -2.790 1.00 96.56 78 ALA A C 1
ATOM 575 O O . ALA A 1 78 ? 5.380 6.416 -1.680 1.00 96.56 78 ALA A O 1
ATOM 576 N N . LEU A 1 79 ? 5.824 8.180 -3.010 1.00 97.25 79 LEU A N 1
ATOM 577 C CA . LEU A 1 79 ? 5.686 9.197 -1.966 1.00 97.25 79 LEU A CA 1
ATOM 578 C C . LEU A 1 79 ? 4.238 9.298 -1.472 1.00 97.25 79 LEU A C 1
ATOM 580 O O . LEU A 1 79 ? 4.004 9.332 -0.273 1.00 97.25 79 LEU A O 1
ATOM 584 N N . LEU A 1 80 ? 3.255 9.285 -2.379 1.00 95.75 80 LEU A N 1
ATOM 585 C CA . LEU A 1 80 ? 1.844 9.293 -1.983 1.00 95.75 80 LEU A CA 1
ATOM 586 C C . LEU A 1 80 ? 1.503 8.097 -1.081 1.00 95.75 80 LEU A C 1
ATOM 588 O O . LEU A 1 80 ? 0.856 8.266 -0.052 1.00 95.75 80 LEU A O 1
ATOM 592 N N . VAL A 1 81 ? 1.956 6.897 -1.450 1.00 96.62 81 VAL A N 1
ATOM 593 C CA . VAL A 1 81 ? 1.721 5.684 -0.653 1.00 96.62 81 VAL A CA 1
ATOM 594 C C . VAL A 1 81 ? 2.436 5.753 0.701 1.00 96.62 81 VAL A C 1
ATOM 596 O O . VAL A 1 81 ? 1.885 5.306 1.701 1.00 96.62 81 VAL A O 1
ATOM 599 N N . GLU A 1 82 ? 3.624 6.356 0.762 1.00 96.12 82 GLU A N 1
ATOM 600 C CA . GLU A 1 82 ? 4.334 6.607 2.020 1.00 96.12 82 GLU A CA 1
ATOM 601 C C . GLU A 1 82 ? 3.532 7.492 2.976 1.00 96.12 82 GLU A C 1
ATOM 603 O O . GLU A 1 82 ? 3.368 7.129 4.138 1.00 96.12 82 GLU A O 1
ATOM 608 N N . GLU A 1 83 ? 2.962 8.592 2.486 1.00 97.00 83 GLU A N 1
ATOM 609 C CA . GLU A 1 83 ? 2.100 9.448 3.307 1.00 97.00 83 GLU A CA 1
ATOM 610 C C . GLU A 1 83 ? 0.850 8.694 3.790 1.00 97.00 83 GLU A C 1
ATOM 612 O O . GLU A 1 83 ? 0.433 8.841 4.940 1.00 97.00 83 GLU A O 1
ATOM 617 N N . MET A 1 84 ? 0.279 7.822 2.950 1.00 94.56 84 MET A N 1
ATOM 618 C CA . MET A 1 84 ? -0.844 6.966 3.347 1.00 94.56 84 MET A CA 1
ATOM 619 C C . MET A 1 84 ? -0.455 5.959 4.439 1.00 94.56 84 MET A C 1
ATOM 621 O O . MET A 1 84 ? -1.247 5.732 5.352 1.00 94.56 84 MET A O 1
ATOM 625 N N . GLU A 1 85 ? 0.747 5.372 4.388 1.00 92.69 85 GLU A N 1
ATOM 626 C CA . GLU A 1 85 ? 1.261 4.482 5.444 1.00 92.69 85 GLU A CA 1
ATOM 627 C C . GLU A 1 85 ? 1.447 5.196 6.785 1.00 92.69 85 GLU A C 1
ATOM 629 O O . GLU A 1 85 ? 1.320 4.556 7.828 1.00 92.69 85 GLU A O 1
ATOM 634 N N . LEU A 1 86 ? 1.803 6.484 6.761 1.00 91.56 86 LEU A N 1
ATOM 635 C CA . LEU A 1 86 ? 2.011 7.297 7.961 1.00 91.56 86 LEU A CA 1
ATOM 636 C C . LEU A 1 86 ? 0.688 7.770 8.575 1.00 91.56 86 LEU A C 1
ATOM 638 O O . LEU A 1 86 ? 0.607 7.940 9.791 1.00 91.56 86 LEU A O 1
ATOM 642 N N . ALA A 1 87 ? -0.329 7.995 7.740 1.00 86.81 87 ALA A N 1
ATOM 643 C CA . ALA A 1 87 ? -1.653 8.442 8.165 1.00 86.81 87 ALA A CA 1
ATOM 644 C C . ALA A 1 87 ? -2.576 7.304 8.642 1.00 86.81 87 ALA A C 1
ATOM 646 O O . ALA A 1 87 ? -3.552 7.584 9.341 1.00 86.81 87 ALA A O 1
ATOM 647 N N . SER A 1 88 ? -2.288 6.059 8.242 1.00 79.94 88 SER A N 1
ATOM 648 C CA . SER A 1 88 ? -3.052 4.849 8.596 1.00 79.94 88 SER A CA 1
ATOM 649 C C . SER A 1 88 ? -2.551 4.221 9.893 1.00 79.94 88 SER A C 1
ATOM 651 O O . SER A 1 88 ? -3.387 3.980 10.787 1.00 79.94 88 SER A O 1
#

Mean predicted aligned error: 9.4 Å

Sequence (88 aa):
MIGDTGIHEQMIGDDRKNGALSALSIVGSELMETIRNAHLALEDCVDGRGGTAALKRARELLHQARGALRMAETYGAALLVEEMELAS

Solvent-accessible surface area (backbone atoms only — not comparable to full-atom values): 4879 Å² total; per-residue (Å²): 142,79,83,86,77,83,80,73,81,77,80,88,79,51,68,70,61,53,51,52,55,51,52,49,52,49,53,52,52,54,40,55,48,35,53,50,53,21,51,53,24,43,51,32,27,73,72,65,46,64,38,76,59,20,37,51,51,18,35,54,30,32,51,51,38,27,52,55,26,52,76,69,69,38,52,74,60,21,51,54,34,48,56,50,45,74,74,95

Foldseek 3Di:
DDDDDPPPPPCPDPPVVVVVVVVVVVLVVVLVVLQVQLVVLVVCCVVVNPHVNSVVSSLVSLVVSLVSCVVVVVVVVSVVSVVVSVVD

Secondary structure (DSSP, 8-state):
------------SSHHHHHHHHHHHHHHHHHHH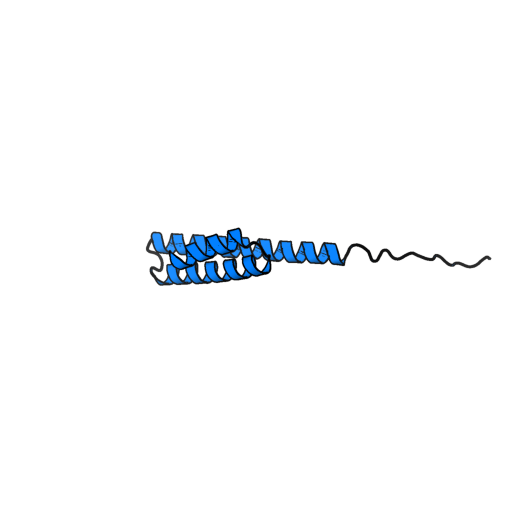HHHHHHHHHHHHHTTSSHHHHHHHHHHHHHHHHHHHHHTT-HHHHHHHHHHHHH-

Radius of gyration: 22.44 Å; Cα contacts (8 Å, |Δi|>4): 63; chains: 1; bounding box: 41×40×73 Å

Nearest PDB structures (foldseek):
  7t2y-assembly1_A  TM=8.881E-01  e=1.537E+00  synthetic construct
  2lch-assembly1_A  TM=8.851E-01  e=2.075E+00  Thermotoga maritima
  1w99-assembly1_A  TM=6.833E-01  e=5.420E+00  Bacillus thuringiensis serovar israelensis
  8fp4-assembly1_F  TM=5.741E-01  e=6.891E+00  Mus musculus